Protein AF-A0A379WYQ8-F1 (afdb_monomer_lite)

InterPro domains:
  IPR001036 Acriflavin resistance protein [PF00873] (1-99)
  IPR001036 Acriflavin resistance protein [PTHR32063] (1-99)

Organism: Salmonella enterica I (NCBI:txid59201)

Foldseek 3Di:
DVQLVVLVVVLVVVCVVVVHDPDPVSVVVSVVSSVLSVVLVVQLVVQLVCCCVPVVDDSVVSSVVSCVVSVVVNCVVVVCVCVVCVCVVPDPDDVVVVVPPD

Radius of gyration: 18.08 Å; chains: 1; bounding box: 46×21×48 Å

Structure (mmCIF, N/CA/C/O backbone):
data_AF-A0A379WYQ8-F1
#
_entry.id   AF-A0A379WYQ8-F1
#
loop_
_atom_site.group_PDB
_atom_site.id
_atom_site.type_symbol
_atom_site.label_atom_id
_atom_site.label_alt_id
_atom_site.label_comp_id
_atom_site.label_asym_id
_atom_site.label_entity_id
_atom_site.label_seq_id
_atom_site.pdbx_PDB_ins_code
_atom_site.Cartn_x
_atom_site.Cartn_y
_atom_site.Cartn_z
_atom_site.occupancy
_atom_site.B_iso_or_equiv
_atom_site.auth_seq_id
_atom_site.auth_comp_id
_atom_site.auth_asym_id
_atom_site.auth_atom_id
_atom_site.pdbx_PDB_model_num
ATOM 1 N N . MET A 1 1 ? 3.633 -9.982 8.312 1.00 60.53 1 MET A N 1
ATOM 2 C CA . MET A 1 1 ? 4.565 -10.735 7.438 1.00 60.53 1 MET A CA 1
ATOM 3 C C . MET A 1 1 ? 3.881 -11.476 6.287 1.00 60.53 1 MET A C 1
ATOM 5 O O . MET A 1 1 ? 4.503 -11.632 5.249 1.00 60.53 1 MET A O 1
ATOM 9 N N . LEU A 1 2 ? 2.592 -11.831 6.386 1.00 83.62 2 LEU A N 1
ATOM 10 C CA . LEU A 1 2 ? 1.839 -12.472 5.289 1.00 83.62 2 LEU A CA 1
ATOM 11 C C . LEU A 1 2 ? 1.564 -11.574 4.064 1.00 83.62 2 LEU A C 1
ATOM 13 O O . LEU A 1 2 ? 1.085 -12.056 3.048 1.00 83.62 2 LEU A O 1
ATOM 17 N N . VAL A 1 3 ? 1.874 -10.276 4.138 1.00 80.62 3 VAL A N 1
ATOM 18 C CA . VAL A 1 3 ? 1.647 -9.322 3.038 1.00 80.62 3 VAL A CA 1
ATOM 19 C C . VAL A 1 3 ? 2.772 -9.327 1.989 1.00 80.62 3 VAL A C 1
ATOM 21 O O . VAL A 1 3 ? 2.600 -8.824 0.882 1.00 80.62 3 VAL A O 1
ATOM 24 N N . VAL A 1 4 ? 3.930 -9.907 2.326 1.00 79.44 4 VAL A N 1
ATOM 25 C CA . VAL A 1 4 ? 5.126 -9.922 1.467 1.00 79.44 4 VAL A CA 1
ATOM 26 C C . VAL A 1 4 ? 4.888 -10.694 0.159 1.00 79.44 4 VAL A C 1
ATOM 28 O O . VAL A 1 4 ? 5.177 -10.132 -0.899 1.00 79.44 4 VAL A O 1
ATOM 31 N N . PRO A 1 5 ? 4.299 -11.910 0.165 1.00 83.25 5 PRO A N 1
ATOM 32 C CA . PRO A 1 5 ? 4.063 -12.666 -1.066 1.00 83.25 5 PRO A CA 1
ATOM 33 C C . PRO A 1 5 ? 3.156 -11.946 -2.074 1.00 83.25 5 PRO A C 1
ATOM 35 O O . PRO A 1 5 ? 3.356 -12.092 -3.275 1.00 83.25 5 PRO A O 1
ATOM 38 N N . LEU A 1 6 ? 2.209 -11.120 -1.611 1.00 81.44 6 LEU A N 1
ATOM 39 C CA . LEU A 1 6 ? 1.309 -10.358 -2.490 1.00 81.44 6 LEU A CA 1
ATOM 40 C C . LEU A 1 6 ? 2.078 -9.362 -3.372 1.00 81.44 6 LEU A C 1
ATOM 42 O O . LEU A 1 6 ? 1.805 -9.254 -4.566 1.00 81.44 6 LEU A O 1
ATOM 46 N N . GLY A 1 7 ? 3.069 -8.668 -2.801 1.00 78.06 7 GLY A N 1
ATOM 47 C CA . GLY A 1 7 ? 3.924 -7.746 -3.556 1.00 78.06 7 GLY A CA 1
ATOM 48 C C . GLY A 1 7 ? 4.856 -8.474 -4.527 1.00 78.06 7 GLY A C 1
ATOM 49 O O . GLY A 1 7 ? 5.048 -8.031 -5.658 1.00 78.06 7 GLY A O 1
ATOM 50 N N . VAL A 1 8 ? 5.386 -9.625 -4.104 1.00 81.69 8 VAL A N 1
ATOM 51 C CA . VAL A 1 8 ? 6.296 -10.451 -4.912 1.00 81.69 8 VAL A CA 1
ATOM 52 C C . VAL A 1 8 ? 5.588 -11.021 -6.141 1.00 81.69 8 VAL A C 1
ATOM 54 O O . VAL A 1 8 ? 6.128 -10.932 -7.241 1.00 81.69 8 VAL A O 1
ATOM 57 N N . ILE A 1 9 ? 4.371 -11.551 -5.986 1.00 85.62 9 ILE A N 1
ATOM 58 C CA . ILE A 1 9 ? 3.591 -12.110 -7.102 1.00 85.62 9 ILE A CA 1
ATOM 59 C C . ILE A 1 9 ? 3.303 -11.037 -8.157 1.00 85.62 9 ILE A C 1
ATOM 61 O O . ILE A 1 9 ? 3.519 -11.280 -9.343 1.00 85.62 9 ILE A O 1
ATOM 65 N N . GLY A 1 10 ? 2.871 -9.840 -7.745 1.00 81.75 10 GLY A N 1
ATOM 66 C CA . GLY A 1 10 ? 2.596 -8.745 -8.681 1.00 81.75 10 GLY A CA 1
ATOM 67 C C . GLY A 1 10 ? 3.836 -8.308 -9.466 1.00 81.75 10 GLY A C 1
ATOM 68 O O . GLY A 1 10 ? 3.769 -8.117 -10.681 1.00 81.75 10 GLY A O 1
ATOM 69 N N . ALA A 1 11 ? 4.984 -8.210 -8.791 1.00 79.81 11 ALA A N 1
ATOM 70 C CA . ALA A 1 11 ? 6.248 -7.852 -9.427 1.00 79.81 11 ALA A CA 1
ATOM 71 C C . ALA A 1 11 ? 6.746 -8.940 -10.393 1.00 79.81 11 ALA A C 1
ATOM 73 O O . ALA A 1 11 ? 7.159 -8.622 -11.508 1.00 79.81 11 ALA A O 1
ATOM 74 N N . LEU A 1 12 ? 6.669 -10.215 -9.996 1.00 81.25 12 LEU A N 1
ATOM 75 C CA . LEU A 1 12 ? 7.060 -11.344 -10.843 1.00 81.25 12 LEU A CA 1
ATOM 76 C C . LEU A 1 12 ? 6.174 -11.448 -12.084 1.00 81.25 12 LEU A C 1
ATOM 78 O O . LEU A 1 12 ? 6.706 -11.527 -13.185 1.00 81.25 12 LEU A O 1
ATOM 82 N N . LEU A 1 13 ? 4.847 -11.368 -11.937 1.00 83.19 13 LEU A N 1
ATOM 83 C CA . LEU A 1 13 ? 3.924 -11.400 -13.075 1.00 83.19 13 LEU A CA 1
ATOM 84 C C . LEU A 1 13 ? 4.216 -10.270 -14.069 1.00 83.19 13 LEU A C 1
ATOM 86 O O . LEU A 1 13 ? 4.295 -10.517 -15.271 1.00 83.19 13 LEU A O 1
ATOM 90 N N . ALA A 1 14 ? 4.436 -9.047 -13.579 1.00 78.69 14 ALA A N 1
ATOM 91 C CA . ALA A 1 14 ? 4.764 -7.906 -14.430 1.00 78.69 14 ALA A CA 1
ATOM 92 C C . ALA A 1 14 ? 6.121 -8.067 -15.142 1.00 78.69 14 ALA A C 1
ATOM 94 O O . ALA A 1 14 ? 6.247 -7.694 -16.311 1.00 78.69 14 ALA A O 1
ATOM 95 N N . ALA A 1 15 ? 7.124 -8.633 -14.464 1.00 77.31 15 ALA A N 1
ATOM 96 C CA . ALA A 1 15 ? 8.437 -8.898 -15.046 1.00 77.31 15 ALA A CA 1
ATOM 97 C C . ALA A 1 15 ? 8.382 -10.004 -16.106 1.00 77.31 15 ALA A C 1
ATOM 99 O O . ALA A 1 15 ? 8.914 -9.819 -17.202 1.00 77.31 15 ALA A O 1
ATOM 100 N N . THR A 1 16 ? 7.685 -11.109 -15.823 1.00 77.12 16 THR A N 1
ATOM 101 C CA . THR A 1 16 ? 7.494 -12.216 -16.768 1.00 77.12 16 THR A CA 1
ATOM 102 C C . THR A 1 16 ? 6.735 -11.754 -18.010 1.00 77.12 16 THR A C 1
ATOM 104 O O . THR A 1 16 ? 7.157 -12.066 -19.119 1.00 77.12 16 THR A O 1
ATOM 107 N N . PHE A 1 17 ? 5.681 -10.943 -17.856 1.00 76.31 17 PHE A N 1
ATOM 108 C CA . PHE A 1 17 ? 4.901 -10.435 -18.993 1.00 76.31 17 PHE A CA 1
ATOM 109 C C . PHE A 1 17 ? 5.692 -9.459 -19.883 1.00 76.31 17 PHE A C 1
ATOM 111 O O . PHE A 1 17 ? 5.431 -9.364 -21.080 1.00 76.31 17 PHE A O 1
ATOM 118 N N . ARG A 1 18 ? 6.677 -8.742 -19.322 1.00 71.12 18 ARG A N 1
ATOM 119 C CA . ARG A 1 18 ? 7.581 -7.851 -20.074 1.00 71.12 18 ARG A CA 1
ATOM 120 C C . ARG A 1 18 ? 8.890 -8.500 -20.539 1.00 71.12 18 ARG A C 1
ATOM 122 O O . ARG A 1 18 ? 9.660 -7.832 -21.225 1.00 71.12 18 ARG A O 1
ATOM 129 N N . GLY A 1 19 ? 9.171 -9.748 -20.160 1.00 68.44 19 GLY A N 1
ATOM 130 C CA . GLY A 1 19 ? 10.450 -10.408 -20.451 1.00 68.44 19 GLY A CA 1
ATOM 131 C C . GLY A 1 19 ? 11.662 -9.749 -19.774 1.00 68.44 19 GLY A C 1
ATOM 132 O O . GLY A 1 19 ? 12.769 -9.802 -20.307 1.00 68.44 19 GLY A O 1
ATOM 133 N N . LEU A 1 20 ? 11.461 -9.088 -18.629 1.00 69.06 20 LEU A N 1
ATOM 134 C CA . LEU A 1 20 ? 12.529 -8.422 -17.877 1.00 69.06 20 LEU A CA 1
ATOM 135 C C . LEU A 1 20 ? 13.321 -9.440 -17.046 1.00 69.06 20 LEU A C 1
ATOM 137 O O . LEU A 1 20 ? 12.748 -10.321 -16.406 1.00 69.06 20 LEU A O 1
ATOM 141 N N . THR A 1 21 ? 14.647 -9.306 -17.035 1.00 70.06 21 THR A N 1
ATOM 142 C CA . THR A 1 21 ? 15.540 -10.103 -16.187 1.00 70.06 21 THR A CA 1
ATOM 143 C C . THR A 1 21 ? 15.531 -9.607 -14.740 1.00 70.06 21 THR A C 1
ATOM 145 O O . THR A 1 21 ? 15.301 -8.431 -14.470 1.00 70.06 21 THR A O 1
ATOM 148 N N . ASN A 1 22 ? 15.805 -10.514 -13.797 1.00 71.81 22 ASN A N 1
ATOM 149 C CA . ASN A 1 22 ? 15.976 -10.193 -12.378 1.00 71.81 22 ASN A CA 1
ATOM 150 C C . ASN A 1 22 ? 17.310 -9.453 -12.161 1.00 71.81 22 ASN A C 1
ATOM 152 O O . ASN A 1 22 ? 18.319 -10.060 -11.803 1.00 71.81 22 ASN A O 1
ATOM 156 N N . ASP A 1 23 ? 17.323 -8.155 -12.460 1.00 75.88 23 ASP A N 1
ATOM 157 C CA . ASP A 1 23 ? 18.459 -7.260 -12.259 1.00 75.88 23 ASP A CA 1
ATOM 158 C C . ASP A 1 23 ? 18.377 -6.514 -10.911 1.00 75.88 23 ASP A C 1
ATOM 160 O O . ASP A 1 23 ? 17.404 -6.611 -10.159 1.00 75.88 23 ASP A O 1
ATOM 164 N N . VAL A 1 24 ? 19.427 -5.760 -10.572 1.00 77.81 24 VAL A N 1
ATOM 165 C CA . VAL A 1 24 ? 19.494 -5.000 -9.309 1.00 77.81 24 VAL A CA 1
ATOM 166 C C . VAL A 1 24 ? 18.348 -3.982 -9.206 1.00 77.81 24 VAL A C 1
ATOM 168 O O . VAL A 1 24 ? 17.833 -3.742 -8.115 1.00 77.81 24 VAL A O 1
ATOM 171 N N . TYR A 1 25 ? 17.888 -3.423 -10.331 1.00 77.12 25 TYR A N 1
ATOM 172 C CA . TYR A 1 25 ? 16.753 -2.499 -10.350 1.00 77.12 25 TYR A CA 1
ATOM 173 C C . TYR A 1 25 ? 15.443 -3.200 -9.982 1.00 77.12 25 TYR A C 1
ATOM 175 O O . TYR A 1 25 ? 14.668 -2.659 -9.188 1.00 77.12 25 TYR A O 1
ATOM 183 N N . PHE A 1 26 ? 15.215 -4.413 -10.492 1.00 78.69 26 PHE A N 1
ATOM 184 C CA . PHE A 1 26 ? 14.073 -5.238 -10.109 1.00 78.69 26 PHE A CA 1
ATOM 185 C C . PHE A 1 26 ? 14.094 -5.565 -8.612 1.00 78.69 26 PHE A C 1
ATOM 187 O O . PHE A 1 26 ? 13.073 -5.420 -7.943 1.00 78.69 26 PHE A O 1
ATOM 194 N N . GLN A 1 27 ? 15.255 -5.918 -8.054 1.00 79.31 27 GLN A N 1
ATOM 195 C CA . GLN A 1 27 ? 15.392 -6.224 -6.623 1.00 79.31 27 GLN A CA 1
ATOM 196 C C . GLN A 1 27 ? 15.104 -5.014 -5.726 1.00 79.31 27 GLN A C 1
ATOM 198 O O . GLN A 1 27 ? 14.370 -5.134 -4.743 1.00 79.31 27 GLN A O 1
ATOM 203 N N . VAL A 1 28 ? 15.628 -3.836 -6.076 1.00 84.44 28 VAL A N 1
ATOM 204 C CA . VAL A 1 28 ? 15.360 -2.591 -5.336 1.00 84.44 28 VAL A CA 1
ATOM 205 C C . VAL A 1 28 ? 13.881 -2.199 -5.436 1.00 84.44 28 VAL A C 1
ATOM 207 O O . VAL A 1 28 ? 13.272 -1.802 -4.436 1.00 84.44 28 VAL A O 1
ATOM 210 N N . GLY A 1 29 ? 13.273 -2.358 -6.615 1.00 82.38 29 GLY A N 1
ATOM 211 C CA . GLY A 1 29 ? 11.837 -2.160 -6.812 1.00 82.38 29 GLY A CA 1
ATOM 212 C C . GLY A 1 29 ? 11.000 -3.098 -5.940 1.00 82.38 29 GLY A C 1
ATOM 213 O O . GLY A 1 29 ? 10.100 -2.645 -5.233 1.00 82.38 29 GLY A O 1
ATOM 214 N N . LEU A 1 30 ? 11.354 -4.383 -5.912 1.00 85.50 30 LEU A N 1
ATOM 215 C CA . LEU A 1 30 ? 10.681 -5.411 -5.120 1.00 85.50 30 LEU A CA 1
ATOM 216 C C . LEU A 1 30 ? 10.781 -5.121 -3.614 1.00 85.50 30 LEU A C 1
ATOM 218 O O . LEU A 1 30 ? 9.767 -5.159 -2.917 1.00 85.50 30 LEU A O 1
ATOM 222 N N . LEU A 1 31 ? 11.963 -4.735 -3.120 1.00 87.31 31 LEU A N 1
ATOM 223 C CA . LEU A 1 31 ? 12.160 -4.295 -1.732 1.00 87.31 31 LEU A CA 1
ATOM 224 C C . LEU A 1 31 ? 11.293 -3.078 -1.384 1.00 87.31 31 LEU A C 1
ATOM 226 O O . LEU A 1 31 ? 10.684 -3.036 -0.314 1.00 87.31 31 LEU A O 1
ATOM 230 N N . THR A 1 32 ? 11.183 -2.117 -2.300 1.00 87.56 32 THR A N 1
ATOM 231 C CA . THR A 1 32 ? 10.361 -0.913 -2.107 1.00 87.56 32 THR A CA 1
ATOM 232 C C . THR A 1 32 ? 8.872 -1.264 -2.041 1.00 87.56 32 THR A C 1
ATOM 234 O O . THR A 1 32 ? 8.165 -0.796 -1.145 1.00 87.56 32 THR A O 1
ATOM 237 N N . THR A 1 33 ? 8.385 -2.135 -2.932 1.00 86.19 33 THR A N 1
ATOM 238 C CA . THR A 1 33 ? 6.995 -2.623 -2.911 1.00 86.19 33 THR A CA 1
ATOM 239 C C . THR A 1 33 ? 6.687 -3.396 -1.629 1.00 86.19 33 THR A C 1
ATOM 241 O O . THR A 1 33 ? 5.635 -3.186 -1.021 1.00 86.19 33 THR A O 1
ATOM 244 N N . ILE A 1 34 ? 7.612 -4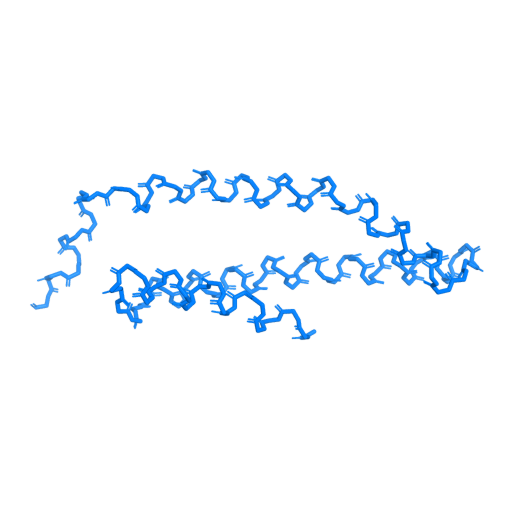.247 -1.175 1.00 88.50 34 ILE A N 1
ATOM 245 C CA . ILE A 1 34 ? 7.481 -4.977 0.091 1.00 88.50 34 ILE A CA 1
ATOM 246 C C . ILE A 1 34 ? 7.408 -4.000 1.268 1.00 88.50 34 ILE A C 1
ATOM 248 O O . ILE A 1 34 ? 6.513 -4.132 2.102 1.00 88.50 34 ILE A O 1
ATOM 252 N N . GLY A 1 35 ? 8.294 -3.002 1.323 1.00 89.06 35 GLY A N 1
ATOM 253 C CA . GLY A 1 35 ? 8.319 -2.000 2.390 1.00 89.06 35 GLY A CA 1
ATOM 254 C C . GLY A 1 35 ? 7.036 -1.169 2.461 1.00 89.06 35 GLY A C 1
ATOM 255 O O . GLY A 1 35 ? 6.471 -0.993 3.543 1.00 89.06 35 GLY A O 1
ATOM 256 N N . LEU A 1 36 ? 6.524 -0.715 1.312 1.00 87.81 36 LEU A N 1
ATOM 257 C CA . LEU A 1 36 ? 5.263 0.030 1.238 1.00 87.81 36 LEU A CA 1
ATOM 258 C C . LEU A 1 36 ? 4.078 -0.823 1.718 1.00 87.81 36 LEU A C 1
ATOM 260 O O . LEU A 1 36 ? 3.255 -0.367 2.514 1.00 87.81 36 LEU A O 1
ATOM 264 N N . SER A 1 37 ? 4.024 -2.077 1.270 1.00 86.19 37 SER A N 1
ATOM 265 C CA . SER A 1 37 ? 2.987 -3.034 1.660 1.00 86.19 37 SER A CA 1
ATOM 266 C C . SER A 1 37 ? 3.041 -3.359 3.158 1.00 86.19 37 SER A C 1
ATOM 268 O O . SER A 1 37 ? 2.018 -3.334 3.847 1.00 86.19 37 SER A O 1
ATOM 270 N N . ALA A 1 38 ? 4.244 -3.568 3.699 1.00 89.88 38 ALA A N 1
ATOM 271 C CA . ALA A 1 38 ? 4.463 -3.801 5.122 1.00 89.88 38 ALA A CA 1
ATOM 272 C C . ALA A 1 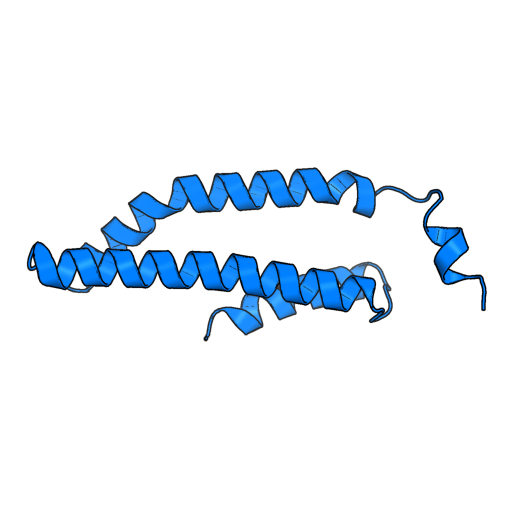38 ? 4.023 -2.603 5.972 1.00 89.88 38 ALA A C 1
ATOM 274 O O . ALA A 1 38 ? 3.292 -2.797 6.941 1.00 89.88 38 ALA A O 1
ATOM 275 N N . LYS A 1 39 ? 4.384 -1.370 5.587 1.00 89.06 39 LYS A N 1
ATOM 276 C CA . LYS A 1 39 ? 3.954 -0.148 6.288 1.00 89.06 39 LYS A CA 1
ATOM 277 C C . LYS A 1 39 ? 2.429 -0.024 6.327 1.00 89.06 39 LYS A C 1
ATOM 279 O O . LYS A 1 39 ? 1.865 0.309 7.367 1.00 89.06 39 LYS A O 1
ATOM 284 N N . ASN A 1 40 ? 1.761 -0.316 5.213 1.00 88.69 40 ASN A N 1
ATOM 285 C CA . ASN A 1 40 ? 0.302 -0.270 5.139 1.00 88.69 40 ASN A CA 1
ATOM 286 C C . ASN A 1 40 ? -0.353 -1.341 6.023 1.00 88.69 40 ASN A C 1
ATOM 288 O O . ASN A 1 40 ? -1.315 -1.033 6.723 1.00 88.69 40 ASN A O 1
ATOM 292 N N . ALA A 1 41 ? 0.188 -2.563 6.045 1.00 88.06 41 ALA A N 1
ATOM 293 C CA . ALA A 1 41 ? -0.311 -3.641 6.897 1.00 88.06 41 ALA A CA 1
ATOM 294 C C . ALA A 1 41 ? -0.098 -3.359 8.394 1.00 88.06 41 ALA A C 1
ATOM 296 O O . ALA A 1 41 ? -1.014 -3.575 9.184 1.00 88.06 41 ALA A O 1
ATOM 297 N N . ILE A 1 42 ? 1.079 -2.848 8.776 1.00 92.31 42 ILE A N 1
ATOM 298 C CA . ILE A 1 42 ? 1.394 -2.479 10.165 1.00 92.31 42 ILE A CA 1
ATOM 299 C C . ILE A 1 42 ? 0.394 -1.440 10.667 1.00 92.31 42 ILE A C 1
ATOM 301 O O . ILE A 1 42 ? -0.214 -1.652 11.708 1.00 92.31 42 ILE A O 1
ATOM 305 N N . LEU A 1 43 ? 0.151 -0.380 9.891 1.00 90.62 43 LEU A N 1
ATOM 306 C CA . LEU A 1 43 ? -0.771 0.680 10.297 1.00 90.62 43 LEU A CA 1
ATOM 307 C C . LEU A 1 43 ? -2.210 0.176 10.461 1.00 90.62 43 LEU A C 1
ATOM 309 O O . LEU A 1 43 ? -2.884 0.590 11.391 1.00 90.62 43 LEU A O 1
ATOM 313 N N . ILE A 1 44 ? -2.701 -0.726 9.605 1.00 90.12 44 ILE A N 1
ATOM 314 C CA . ILE A 1 44 ? -4.052 -1.290 9.784 1.00 90.12 44 ILE A CA 1
ATOM 315 C C . ILE A 1 44 ? -4.144 -2.079 11.097 1.00 90.12 44 ILE A C 1
ATOM 317 O O . ILE A 1 44 ? -5.104 -1.905 11.842 1.00 90.12 44 ILE A O 1
ATOM 321 N N . VAL A 1 45 ? -3.153 -2.928 11.382 1.00 91.88 45 VAL A N 1
ATOM 322 C CA . VAL A 1 45 ? -3.134 -3.749 12.603 1.00 91.88 45 VAL A CA 1
ATOM 323 C C . VAL A 1 45 ? -2.992 -2.880 13.851 1.00 91.88 45 VAL A C 1
ATOM 325 O O . VAL A 1 45 ? -3.675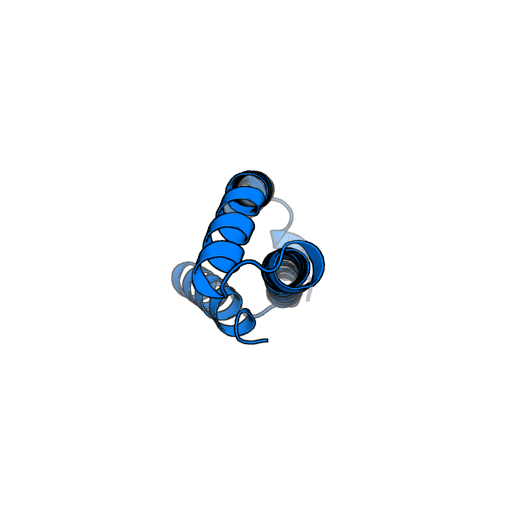 -3.124 14.839 1.00 91.88 45 VAL A O 1
ATOM 328 N N . GLU A 1 46 ? -2.142 -1.857 13.797 1.00 92.75 46 GLU A N 1
ATOM 329 C CA . GLU A 1 46 ? -1.934 -0.905 14.888 1.00 92.75 46 GLU A CA 1
ATOM 330 C C . GLU A 1 46 ? -3.217 -0.126 15.202 1.00 92.75 46 GLU A C 1
ATOM 332 O O . GLU A 1 46 ? -3.638 -0.105 16.352 1.00 92.75 46 GLU A O 1
ATOM 337 N N . PHE A 1 47 ? -3.905 0.414 14.188 1.00 89.56 47 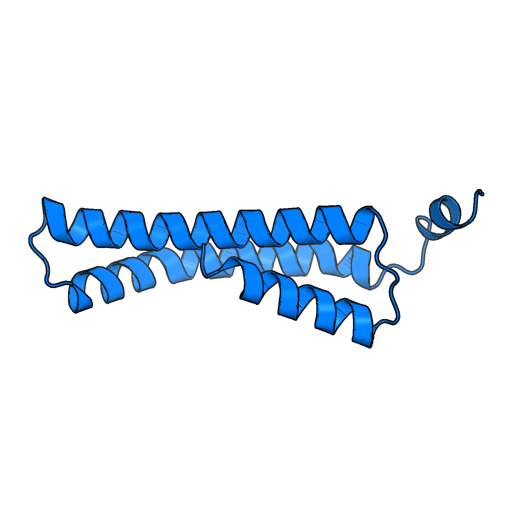PHE A N 1
ATOM 338 C CA . PHE A 1 47 ? -5.187 1.103 14.382 1.00 89.56 47 PHE A CA 1
ATOM 339 C C . PHE A 1 47 ? -6.291 0.171 14.895 1.00 89.56 47 PHE A C 1
ATOM 341 O O . PHE A 1 47 ? -7.068 0.570 15.758 1.00 89.56 47 PHE A O 1
ATOM 348 N N . ALA A 1 48 ? -6.373 -1.062 14.385 1.00 90.50 48 ALA A N 1
ATOM 349 C CA . ALA A 1 48 ? -7.357 -2.030 14.865 1.00 90.50 48 ALA A CA 1
ATOM 350 C C . ALA A 1 48 ? -7.104 -2.385 16.335 1.00 90.50 48 ALA A C 1
ATOM 352 O O . ALA A 1 48 ? -8.040 -2.412 17.129 1.00 90.50 48 ALA A O 1
ATOM 353 N N . LYS A 1 49 ? -5.839 -2.598 16.711 1.00 92.38 49 LYS A N 1
ATOM 354 C CA . LYS A 1 49 ? -5.455 -2.861 18.098 1.00 92.38 49 LYS A CA 1
ATOM 355 C C . LYS A 1 49 ? -5.752 -1.667 19.005 1.00 92.38 49 LYS A C 1
ATOM 357 O O . LYS A 1 49 ? -6.320 -1.863 20.069 1.00 92.38 49 LYS A O 1
ATOM 362 N N . ASP A 1 50 ? -5.449 -0.449 18.568 1.00 92.56 50 ASP A N 1
ATOM 363 C CA . ASP A 1 50 ? -5.751 0.762 19.335 1.00 92.56 50 ASP A CA 1
ATOM 364 C C . ASP A 1 50 ? -7.258 0.929 19.585 1.00 92.56 50 ASP A C 1
ATOM 366 O O . ASP A 1 50 ? -7.655 1.254 20.702 1.00 92.56 50 ASP A O 1
ATOM 370 N N . LEU A 1 51 ? -8.105 0.656 18.586 1.00 90.19 51 LEU A N 1
ATOM 371 C CA . LEU A 1 51 ? -9.567 0.683 18.736 1.00 90.19 51 LEU A CA 1
ATOM 372 C C . LEU A 1 51 ? -10.075 -0.411 19.691 1.00 90.19 51 LEU A C 1
ATOM 374 O O . LEU A 1 51 ? -11.012 -0.181 20.454 1.00 90.19 51 LEU A O 1
ATOM 378 N N . MET A 1 52 ? -9.458 -1.593 19.679 1.00 90.69 52 MET A N 1
ATOM 379 C CA . MET A 1 52 ? -9.793 -2.664 20.623 1.00 90.69 52 MET A CA 1
ATOM 380 C C . MET A 1 52 ? -9.371 -2.311 22.055 1.00 90.69 52 MET A C 1
ATOM 382 O O . MET A 1 52 ? -10.176 -2.435 22.974 1.00 90.69 52 MET A O 1
ATOM 386 N N . ASP A 1 53 ? -8.134 -1.847 22.243 1.00 90.81 53 ASP A N 1
ATOM 387 C CA . ASP A 1 53 ? -7.538 -1.621 23.564 1.00 90.81 53 ASP A CA 1
ATOM 388 C C . ASP A 1 53 ? -8.071 -0.340 24.234 1.00 90.81 53 ASP A C 1
ATOM 390 O O . ASP A 1 53 ? -8.253 -0.314 25.451 1.00 90.81 53 ASP A O 1
ATOM 394 N N . LYS A 1 54 ? -8.322 0.730 23.464 1.00 90.00 54 LYS A N 1
ATOM 395 C CA . LYS A 1 54 ? -8.742 2.041 24.003 1.00 90.00 54 LYS A CA 1
ATOM 396 C C . LYS A 1 54 ? -10.251 2.242 24.007 1.00 90.00 54 LYS A C 1
ATOM 398 O O . LYS A 1 54 ? -10.768 2.865 24.929 1.00 90.00 54 LYS A O 1
ATOM 403 N N . GLU A 1 55 ? -10.950 1.753 22.985 1.00 85.69 55 GLU A N 1
ATOM 404 C CA . GLU A 1 55 ? -12.400 1.953 22.839 1.00 85.69 55 GLU A CA 1
ATOM 405 C C . GLU A 1 55 ? -13.209 0.698 23.197 1.00 85.69 55 GLU A C 1
ATOM 407 O O . GLU A 1 55 ? -14.436 0.751 23.230 1.00 85.69 55 GLU A O 1
ATOM 412 N N . GLY A 1 56 ? -12.545 -0.430 23.481 1.00 87.19 56 GLY A N 1
ATOM 413 C CA . GLY A 1 56 ? -13.207 -1.684 23.848 1.00 87.19 56 GLY A CA 1
ATOM 414 C C . GLY A 1 56 ? -14.011 -2.317 22.708 1.00 87.19 56 GLY A C 1
ATOM 415 O O . GLY A 1 56 ? -14.881 -3.152 22.964 1.00 87.19 56 GLY A O 1
ATOM 416 N N . LYS A 1 57 ? -13.762 -1.915 21.454 1.00 85.75 57 LYS A N 1
ATOM 417 C CA . LYS A 1 57 ? -14.503 -2.400 20.281 1.00 85.75 57 LYS A CA 1
ATOM 418 C C . LYS A 1 57 ? -14.234 -3.879 20.014 1.00 85.75 57 LYS A C 1
ATOM 420 O O . LYS A 1 57 ? -13.123 -4.380 20.195 1.00 85.75 57 LYS A O 1
ATOM 425 N N . GLY A 1 58 ? -15.253 -4.581 19.519 1.00 88.81 58 GLY A N 1
ATOM 426 C CA . GLY A 1 58 ? -15.114 -5.976 19.101 1.00 88.81 58 GLY A CA 1
ATOM 427 C C . GLY A 1 58 ? -14.126 -6.128 17.938 1.00 88.81 58 GLY A C 1
ATOM 428 O O . GLY A 1 58 ? -14.016 -5.246 17.089 1.00 88.81 58 GLY A O 1
ATOM 429 N N . LEU A 1 59 ? -13.440 -7.276 17.856 1.00 87.69 59 LEU A N 1
ATOM 430 C CA . LEU A 1 59 ? -12.394 -7.563 16.855 1.00 87.69 59 LEU A CA 1
ATOM 431 C C . LEU A 1 59 ? -12.806 -7.189 15.416 1.00 87.69 59 LEU A C 1
ATOM 433 O O . LEU A 1 59 ? -12.048 -6.557 14.680 1.00 87.69 59 LEU A O 1
ATOM 437 N N . VAL A 1 60 ? -14.017 -7.582 15.011 1.00 91.25 60 VAL A N 1
ATOM 438 C CA . VAL A 1 60 ? -14.530 -7.356 13.651 1.00 91.25 60 VAL A CA 1
ATOM 439 C C . VAL A 1 60 ? -14.824 -5.875 13.402 1.00 91.25 60 VAL A C 1
ATOM 441 O O . VAL A 1 60 ? -14.489 -5.353 12.340 1.00 91.25 60 VAL A O 1
ATOM 444 N N . GLU A 1 61 ? -15.409 -5.192 14.385 1.00 90.75 61 GLU A N 1
ATOM 445 C CA . GLU A 1 61 ? -15.768 -3.775 14.300 1.00 90.75 61 GLU A CA 1
ATOM 446 C C . GLU A 1 61 ? -14.517 -2.893 14.219 1.00 90.75 61 GLU A C 1
ATOM 448 O O . GLU A 1 61 ? -14.376 -2.102 13.284 1.00 90.75 61 GLU A O 1
ATOM 453 N N . ALA A 1 62 ? -13.554 -3.127 15.114 1.00 89.50 62 ALA A N 1
ATOM 454 C CA . ALA A 1 62 ? -12.274 -2.428 15.125 1.00 89.50 62 ALA A CA 1
ATOM 455 C C . ALA A 1 62 ? -11.495 -2.631 13.815 1.00 89.50 62 ALA A C 1
ATOM 457 O O . ALA A 1 62 ? -10.919 -1.688 13.268 1.00 89.50 62 ALA A O 1
ATOM 458 N N . THR A 1 63 ? -11.517 -3.849 13.261 1.00 90.50 63 THR A N 1
ATOM 459 C CA . THR A 1 63 ? -10.855 -4.143 11.981 1.00 90.50 63 THR A CA 1
ATOM 460 C C . THR A 1 63 ? -11.520 -3.404 10.817 1.00 90.50 63 THR A C 1
ATOM 462 O O . THR A 1 63 ? -10.826 -2.816 9.984 1.00 90.50 63 THR A O 1
ATOM 465 N N . LEU A 1 64 ? -12.856 -3.397 10.745 1.00 92.50 64 LEU A N 1
ATOM 466 C CA . LEU A 1 64 ? -13.601 -2.697 9.691 1.00 92.50 64 LEU A CA 1
ATOM 467 C C . LEU A 1 64 ? -13.332 -1.191 9.703 1.00 92.50 64 LEU A C 1
ATOM 469 O O . LEU A 1 64 ? -13.145 -0.580 8.645 1.00 92.50 64 LEU A O 1
ATOM 473 N N . GLU A 1 65 ? -13.293 -0.597 10.887 1.00 91.06 65 GLU A N 1
ATOM 474 C CA . GLU A 1 65 ? -13.049 0.829 11.055 1.00 91.06 65 GLU A CA 1
ATOM 475 C C . GLU A 1 65 ? -11.598 1.202 10.739 1.00 91.06 65 GLU A C 1
ATOM 477 O O . GLU A 1 65 ? -11.360 2.126 9.954 1.00 91.06 65 GLU A O 1
ATOM 482 N N . ALA A 1 66 ? -10.629 0.418 11.221 1.00 89.75 66 ALA A N 1
ATOM 483 C CA . ALA A 1 66 ? -9.221 0.582 10.872 1.00 89.75 66 ALA A CA 1
ATOM 484 C C . ALA A 1 66 ? -8.996 0.518 9.353 1.00 89.75 66 ALA A C 1
ATOM 486 O O . ALA A 1 66 ? -8.336 1.388 8.777 1.00 89.75 66 ALA A O 1
ATOM 487 N N . VAL A 1 67 ? -9.597 -0.458 8.667 1.00 91.50 67 VAL A N 1
ATOM 488 C CA . VAL A 1 67 ? -9.502 -0.571 7.203 1.00 91.50 67 VAL A CA 1
ATOM 489 C C . VAL A 1 67 ? -10.128 0.645 6.511 1.00 91.50 67 VAL A C 1
ATOM 491 O O . VAL A 1 67 ? -9.514 1.202 5.596 1.00 91.50 67 VAL A O 1
ATOM 494 N N . ARG A 1 68 ? -11.304 1.115 6.955 1.00 90.62 68 ARG A N 1
ATOM 495 C CA . ARG A 1 68 ? -11.964 2.304 6.379 1.00 90.62 68 ARG A CA 1
ATOM 496 C C . ARG A 1 68 ? -11.122 3.570 6.521 1.00 90.62 68 ARG A C 1
ATOM 498 O O . ARG A 1 68 ? -10.996 4.317 5.549 1.00 90.62 68 ARG A O 1
ATOM 505 N N . MET A 1 69 ? -10.511 3.793 7.682 1.00 89.50 69 MET A N 1
ATOM 506 C CA . MET A 1 69 ? -9.642 4.954 7.916 1.00 89.50 69 MET A CA 1
ATOM 507 C C . MET A 1 69 ? -8.397 4.935 7.021 1.00 89.50 69 MET A C 1
ATOM 509 O O . MET A 1 69 ? -7.935 5.979 6.554 1.00 89.50 69 MET A O 1
ATOM 513 N N . ARG A 1 70 ? -7.853 3.745 6.745 1.00 91.38 70 ARG A N 1
ATOM 514 C CA . ARG A 1 70 ? -6.619 3.576 5.965 1.00 91.38 70 ARG A CA 1
ATOM 515 C C . ARG A 1 70 ? -6.841 3.487 4.455 1.00 91.38 70 ARG A C 1
ATOM 517 O O . ARG A 1 70 ? -5.890 3.718 3.709 1.00 91.38 70 ARG A O 1
ATOM 524 N N . LEU A 1 71 ? -8.065 3.229 3.992 1.00 90.56 71 LEU A N 1
ATOM 525 C CA . LEU A 1 71 ? -8.380 3.04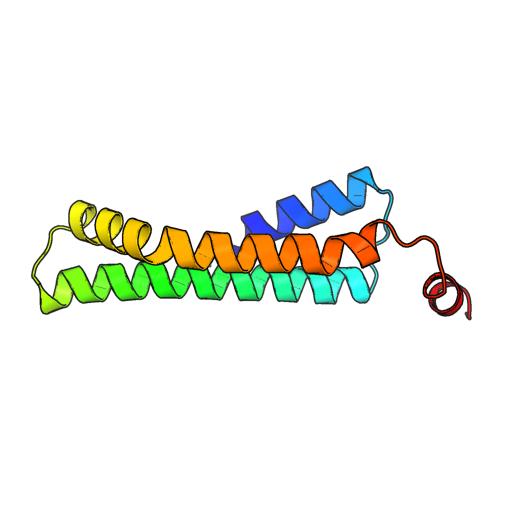9 2.570 1.00 90.56 71 LEU A CA 1
ATOM 526 C C . LEU A 1 71 ? -7.984 4.261 1.710 1.00 90.56 71 LEU A C 1
ATOM 528 O O . LEU A 1 71 ? -7.308 4.100 0.695 1.00 90.56 71 LEU A O 1
ATOM 532 N N . ARG A 1 72 ? -8.343 5.481 2.132 1.00 90.81 72 ARG A N 1
ATOM 533 C CA . ARG A 1 72 ? -7.984 6.715 1.404 1.00 90.81 72 ARG A CA 1
ATOM 534 C C . ARG A 1 72 ? -6.457 6.920 1.325 1.00 90.81 72 ARG A C 1
ATOM 536 O O . ARG A 1 72 ? -5.957 7.080 0.211 1.00 90.81 72 ARG A O 1
ATOM 543 N N . PRO A 1 73 ? -5.695 6.858 2.438 1.00 91.38 73 PRO A N 1
ATOM 544 C CA . PRO A 1 73 ? -4.231 6.915 2.397 1.00 91.38 73 PRO A CA 1
ATOM 545 C C . PRO A 1 73 ? -3.572 5.841 1.521 1.00 91.38 73 PRO A C 1
ATOM 547 O O . PRO A 1 73 ? -2.623 6.135 0.789 1.00 91.38 73 PRO A O 1
ATOM 550 N N . ILE A 1 74 ? -4.057 4.597 1.582 1.00 90.94 74 ILE A N 1
ATOM 551 C CA . ILE A 1 74 ? -3.500 3.490 0.792 1.00 90.94 74 ILE A CA 1
ATOM 552 C C . ILE A 1 74 ? -3.705 3.766 -0.697 1.00 90.94 74 ILE A C 1
ATOM 554 O O . ILE A 1 74 ? -2.741 3.727 -1.456 1.00 90.94 74 ILE A O 1
ATOM 558 N N . LEU A 1 75 ? -4.918 4.143 -1.108 1.00 89.88 75 LEU A N 1
ATOM 559 C CA . LEU A 1 75 ? -5.197 4.477 -2.505 1.00 89.88 75 LEU A CA 1
ATOM 560 C C . LEU A 1 75 ? -4.356 5.660 -2.994 1.00 89.88 75 LEU A C 1
ATOM 562 O O . LEU A 1 75 ? -3.774 5.580 -4.072 1.00 89.88 75 LEU A O 1
ATOM 566 N N . MET A 1 76 ? -4.229 6.725 -2.199 1.00 92.06 76 MET A N 1
ATOM 567 C CA . MET A 1 76 ? -3.417 7.892 -2.556 1.00 92.06 76 MET A CA 1
ATOM 568 C C . MET A 1 76 ? -1.957 7.508 -2.832 1.00 92.06 76 MET A C 1
ATOM 570 O O . MET A 1 76 ? -1.404 7.871 -3.869 1.00 92.06 76 MET A O 1
ATOM 574 N N . THR A 1 77 ? -1.339 6.752 -1.921 1.00 91.50 77 THR A N 1
ATOM 575 C CA . THR A 1 77 ? 0.070 6.348 -2.055 1.00 91.50 77 THR A CA 1
ATOM 576 C C . THR A 1 77 ? 0.283 5.367 -3.202 1.00 91.50 77 THR A C 1
ATOM 578 O O . THR A 1 77 ? 1.231 5.531 -3.969 1.00 91.50 77 THR A O 1
ATOM 581 N N . SER A 1 78 ? -0.607 4.386 -3.373 1.00 85.75 78 SER A N 1
ATOM 582 C CA . SER A 1 78 ? -0.518 3.421 -4.470 1.00 85.75 78 SER A CA 1
ATOM 583 C C . SER A 1 78 ? -0.704 4.077 -5.838 1.00 85.75 78 SER A C 1
ATOM 585 O O . SER A 1 78 ? 0.056 3.775 -6.756 1.00 85.75 78 SER A O 1
ATOM 587 N N . LEU A 1 79 ? -1.660 5.000 -5.982 1.00 89.94 79 LEU A N 1
ATOM 588 C CA . LEU A 1 79 ? -1.884 5.729 -7.234 1.00 89.94 79 LEU A CA 1
ATOM 589 C C . LEU A 1 79 ? -0.714 6.656 -7.563 1.00 89.94 79 LEU A C 1
ATOM 591 O O . LEU A 1 79 ? -0.217 6.625 -8.686 1.00 89.94 79 LEU A O 1
ATOM 595 N N . ALA A 1 80 ? -0.228 7.427 -6.586 1.00 90.06 80 ALA A N 1
ATOM 596 C CA . ALA A 1 80 ? 0.932 8.294 -6.777 1.00 90.06 80 ALA A CA 1
ATOM 597 C C . ALA A 1 80 ? 2.180 7.492 -7.176 1.00 90.06 80 ALA A C 1
ATOM 599 O O . ALA A 1 80 ? 2.899 7.890 -8.090 1.00 90.06 80 ALA A O 1
ATOM 600 N N . PHE A 1 81 ? 2.408 6.336 -6.544 1.00 86.38 81 PHE A N 1
ATOM 601 C CA . PHE A 1 81 ? 3.518 5.455 -6.893 1.00 86.38 81 PHE A CA 1
ATOM 602 C C . PHE A 1 81 ? 3.371 4.891 -8.310 1.00 86.38 81 PHE A C 1
ATOM 604 O O . PHE A 1 81 ? 4.304 5.007 -9.098 1.00 86.38 81 PHE A O 1
ATOM 611 N N . MET A 1 82 ? 2.199 4.347 -8.667 1.00 85.25 82 MET A N 1
ATOM 612 C CA . MET A 1 82 ? 1.940 3.802 -10.008 1.00 85.25 82 MET A CA 1
ATOM 613 C C . MET A 1 82 ? 2.113 4.852 -11.109 1.00 85.25 82 MET A C 1
ATOM 615 O O . MET A 1 82 ? 2.769 4.581 -12.113 1.00 85.25 82 MET A O 1
ATOM 619 N N . LEU A 1 83 ? 1.574 6.057 -10.915 1.00 87.44 83 LEU A N 1
ATOM 620 C CA . LEU A 1 83 ? 1.736 7.159 -11.865 1.00 87.44 83 LEU A CA 1
ATOM 621 C C . LEU A 1 83 ? 3.184 7.662 -11.915 1.00 87.44 83 LEU A C 1
ATOM 623 O O . LEU A 1 83 ? 3.672 7.977 -12.994 1.00 87.44 83 LEU A O 1
ATOM 627 N N . GLY A 1 84 ? 3.892 7.687 -10.784 1.00 85.81 84 GLY A N 1
ATOM 628 C CA . GLY A 1 84 ? 5.301 8.083 -10.722 1.00 85.81 84 GLY A CA 1
ATOM 629 C C . GLY A 1 84 ? 6.243 7.107 -11.432 1.00 85.81 84 GLY A C 1
ATOM 630 O O . GLY A 1 84 ? 7.218 7.535 -12.047 1.00 85.81 84 GLY A O 1
ATOM 631 N N . VAL A 1 85 ? 5.946 5.802 -11.402 1.00 81.69 85 VAL A N 1
ATOM 632 C CA . VAL A 1 85 ? 6.742 4.784 -12.114 1.00 81.69 85 VAL A CA 1
ATOM 633 C C . VAL A 1 85 ? 6.289 4.566 -13.560 1.00 81.69 85 VAL A C 1
ATOM 635 O O . VAL A 1 85 ? 7.065 4.037 -14.354 1.00 81.69 85 VAL A O 1
ATOM 638 N N . MET A 1 86 ? 5.079 4.998 -13.942 1.00 82.31 86 MET A N 1
ATOM 639 C CA . MET A 1 86 ? 4.551 4.848 -15.307 1.00 82.31 86 MET A CA 1
ATOM 640 C C . MET A 1 86 ? 5.519 5.391 -16.386 1.00 82.31 86 MET A C 1
ATOM 642 O O . MET A 1 86 ? 5.781 4.657 -17.343 1.00 82.31 86 MET A O 1
ATOM 646 N N . PRO A 1 87 ? 6.135 6.587 -16.255 1.00 81.31 87 PRO A N 1
ATOM 647 C CA . PRO A 1 87 ? 7.104 7.076 -17.235 1.00 81.31 87 PRO A CA 1
ATOM 648 C C . PRO A 1 87 ? 8.347 6.192 -17.357 1.00 81.31 87 PRO A C 1
ATOM 650 O O . PRO A 1 87 ? 8.824 5.977 -18.465 1.00 81.31 87 PRO A O 1
ATOM 653 N N . LEU A 1 88 ? 8.857 5.632 -16.254 1.00 74.44 88 LEU A N 1
ATOM 654 C CA . LEU A 1 88 ? 10.019 4.727 -16.269 1.00 74.44 88 LEU A CA 1
ATOM 655 C C . LEU A 1 88 ? 9.711 3.415 -16.995 1.00 74.44 88 LEU A C 1
ATOM 657 O O . LEU A 1 88 ? 10.586 2.799 -17.595 1.00 74.44 88 LEU A O 1
ATOM 661 N N . VAL A 1 89 ? 8.451 3.005 -16.921 1.00 72.31 89 VAL A N 1
ATOM 662 C CA . VAL A 1 89 ? 7.931 1.758 -17.461 1.00 72.31 89 VAL A CA 1
ATOM 663 C C . VAL A 1 89 ? 7.626 1.854 -18.970 1.00 72.31 89 VAL A C 1
ATOM 665 O O . VAL A 1 89 ? 7.694 0.843 -19.673 1.00 72.31 89 VAL A O 1
ATOM 668 N N . ILE A 1 90 ? 7.297 3.050 -19.470 1.00 74.06 90 ILE A N 1
ATOM 669 C CA . ILE A 1 90 ? 7.046 3.339 -20.898 1.00 74.06 90 ILE A CA 1
ATOM 670 C C . ILE A 1 90 ? 8.315 3.867 -21.593 1.00 74.06 90 ILE A C 1
ATOM 672 O O . ILE A 1 90 ? 8.512 3.654 -22.792 1.00 74.06 90 ILE A O 1
ATOM 676 N N . SER A 1 91 ? 9.199 4.537 -20.849 1.00 69.69 91 SER A N 1
ATOM 677 C CA . SER A 1 91 ? 10.456 5.074 -21.364 1.00 69.69 91 SER A CA 1
ATOM 678 C C . SER A 1 91 ? 11.321 3.965 -21.957 1.00 69.69 91 SER A C 1
ATOM 680 O O . SER A 1 91 ? 11.820 3.076 -21.271 1.00 69.69 91 SER A O 1
ATOM 682 N N . SER A 1 92 ? 11.537 4.069 -23.265 1.00 55.09 92 SER A N 1
ATOM 683 C CA . SER A 1 92 ? 12.455 3.222 -24.028 1.00 55.09 92 SER A CA 1
ATOM 684 C C . SER A 1 92 ? 13.853 3.861 -24.159 1.00 55.09 92 SER A C 1
ATOM 686 O O . SER A 1 92 ? 14.685 3.372 -24.919 1.00 55.09 92 SER A O 1
ATOM 688 N N . GLY A 1 93 ? 14.129 4.970 -23.449 1.00 54.62 93 GLY A N 1
ATOM 689 C CA . GLY A 1 93 ? 15.269 5.861 -23.710 1.00 54.62 93 GLY A CA 1
ATOM 690 C C . GLY A 1 93 ? 16.229 6.106 -22.533 1.00 54.62 93 GLY A C 1
ATOM 691 O O . GLY A 1 93 ? 15.836 6.130 -21.370 1.00 54.62 93 GLY A O 1
ATOM 692 N N . ALA A 1 94 ? 17.509 6.312 -22.878 1.00 44.75 94 ALA A N 1
ATOM 693 C CA . ALA A 1 94 ? 18.685 6.713 -22.077 1.00 44.75 94 ALA A CA 1
ATOM 694 C C . ALA A 1 94 ? 19.174 5.787 -20.937 1.00 44.75 94 ALA A C 1
ATOM 696 O O . ALA A 1 94 ? 20.386 5.648 -20.771 1.00 44.75 94 ALA A O 1
ATOM 697 N N . GLY A 1 95 ? 18.299 5.067 -20.226 1.00 47.88 95 GLY A N 1
ATOM 698 C CA . GLY A 1 95 ? 18.705 4.075 -19.208 1.00 47.88 95 GLY A CA 1
ATOM 699 C C . GLY A 1 95 ? 19.208 2.741 -19.785 1.00 47.88 95 GLY A C 1
ATOM 700 O O . GLY A 1 95 ? 19.864 1.957 -19.103 1.00 47.88 95 GLY A O 1
ATOM 701 N N . PHE A 1 96 ? 18.942 2.483 -21.071 1.00 45.41 96 PHE A N 1
ATOM 702 C CA . PHE A 1 96 ? 19.347 1.255 -21.766 1.00 45.41 96 PHE A CA 1
ATOM 703 C C . PHE A 1 96 ? 20.870 1.170 -21.998 1.00 45.41 96 PHE A C 1
ATOM 705 O O . PHE A 1 96 ? 21.415 0.074 -22.103 1.00 45.41 96 PHE A O 1
ATOM 712 N N . ARG A 1 97 ? 21.581 2.311 -22.023 1.00 42.03 97 ARG A N 1
ATOM 713 C CA . ARG A 1 97 ? 23.046 2.354 -22.201 1.00 42.03 97 ARG A CA 1
ATOM 714 C C . ARG A 1 97 ? 23.827 1.904 -20.963 1.00 42.03 97 ARG A C 1
ATOM 716 O O . ARG A 1 97 ? 24.900 1.339 -21.127 1.00 42.03 97 ARG A O 1
ATOM 723 N N . ALA A 1 98 ? 23.287 2.066 -19.753 1.00 46.22 98 ALA A N 1
ATOM 724 C CA . ALA A 1 98 ? 23.942 1.584 -18.531 1.00 46.22 98 ALA A CA 1
ATOM 725 C C . ALA A 1 98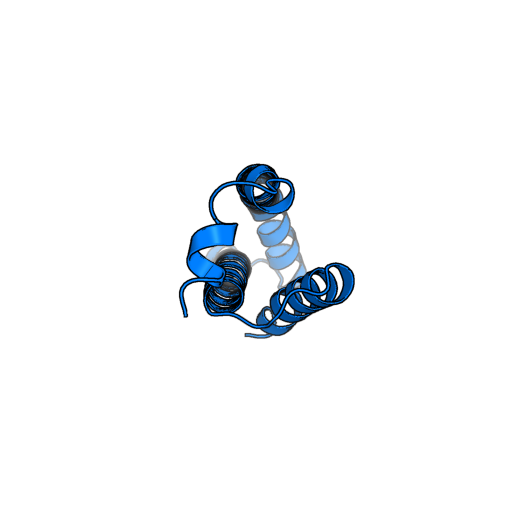 ? 23.831 0.055 -18.355 1.00 46.22 98 ALA A C 1
ATOM 727 O O . ALA A 1 98 ? 24.665 -0.547 -17.690 1.00 46.22 98 ALA A O 1
ATOM 728 N N . ARG A 1 99 ? 22.845 -0.592 -18.999 1.00 50.88 99 ARG A N 1
ATOM 729 C CA . ARG A 1 99 ? 22.681 -2.060 -18.992 1.00 50.88 99 ARG A CA 1
ATOM 730 C C . ARG A 1 99 ? 23.572 -2.795 -20.000 1.00 50.88 99 ARG A C 1
ATOM 732 O O . ARG A 1 99 ? 23.671 -4.014 -19.928 1.00 50.88 99 ARG A O 1
ATOM 739 N N . ARG A 1 100 ? 24.198 -2.077 -20.941 1.00 42.12 100 ARG A N 1
ATOM 740 C CA . ARG A 1 100 ? 25.014 -2.662 -22.022 1.00 42.12 100 ARG A CA 1
ATOM 741 C C . ARG A 1 100 ? 26.496 -2.287 -21.965 1.00 42.12 100 ARG A C 1
ATOM 743 O O . ARG A 1 100 ? 27.239 -2.680 -22.850 1.00 42.12 100 ARG A O 1
ATOM 750 N N . MET A 1 101 ? 26.928 -1.556 -20.938 1.00 33.22 101 MET A N 1
ATOM 751 C CA . MET A 1 101 ? 28.346 -1.284 -20.689 1.00 33.22 101 MET A CA 1
ATOM 752 C C . MET A 1 101 ? 28.894 -2.312 -19.686 1.00 33.22 101 MET A C 1
ATOM 754 O O . MET A 1 101 ? 29.234 -2.000 -18.548 1.00 33.22 101 MET A O 1
ATOM 758 N N . ARG A 1 102 ? 28.888 -3.570 -20.125 1.00 37.62 102 ARG A N 1
ATOM 759 C CA . ARG A 1 102 ? 29.860 -4.593 -19.748 1.00 37.62 102 ARG A CA 1
ATOM 760 C C . ARG A 1 102 ? 30.531 -5.039 -21.035 1.00 37.62 102 ARG A C 1
ATOM 762 O O . ARG A 1 102 ? 29.788 -5.163 -22.035 1.00 37.62 102 ARG A O 1
#

Sequence (102 aa):
MLVVPLGVIGALLAATFRGLTNDVYFQVGLLTTIGLSAKNAILIVEFAKDLMDKEGKGLVEATLEAVRMRLRPILMTSLAFMLGVMPLVISSGAGFRARRMR

pLDDT: mean 80.5, std 14.0, range [33.22, 92.75]

Secondary structure (DSSP, 8-state):
-TTHHHHHHHHHHHHHHHT----HHHHHHHHHHHHHHHHHHHHHHHHHHHHHHHH---HHHHHHHHHHHHHHHHHHHHHHHHHHHHHHHH--SSGGGTTS--